Protein AF-A0A3M8B7M3-F1 (afdb_monomer_lite)

pLDDT: mean 75.02, std 8.55, range [47.16, 86.25]

Radius of gyration: 13.09 Å; chains: 1; bounding box: 29×24×40 Å

Organism: NCBI:txid1655277

Structure (mmCIF, N/CA/C/O backbone):
data_AF-A0A3M8B7M3-F1
#
_entry.id   AF-A0A3M8B7M3-F1
#
loop_
_atom_site.group_PDB
_atom_site.id
_atom_site.type_symbol
_atom_site.label_atom_id
_atom_site.label_alt_id
_atom_site.label_comp_id
_atom_site.label_asym_id
_atom_site.label_entity_id
_atom_site.label_seq_id
_atom_site.pdbx_PDB_ins_code
_atom_site.Cartn_x
_atom_site.Cartn_y
_atom_site.Cartn_z
_atom_site.occupancy
_atom_site.B_iso_or_equiv
_atom_site.auth_seq_id
_atom_site.auth_comp_id
_atom_site.auth_asym_id
_atom_site.auth_atom_id
_atom_site.pdbx_PDB_model_num
ATOM 1 N N . MET A 1 1 ? -13.348 -0.247 12.620 1.00 60.38 1 MET A N 1
ATOM 2 C CA . MET A 1 1 ? -12.927 -1.015 11.431 1.00 60.38 1 MET A CA 1
ATOM 3 C C . MET A 1 1 ? -13.056 -0.108 10.227 1.00 60.38 1 MET A C 1
ATOM 5 O O . MET A 1 1 ? -14.129 0.460 10.041 1.00 60.38 1 MET A O 1
ATOM 9 N N . ALA A 1 2 ? -11.974 0.093 9.481 1.00 65.88 2 ALA A N 1
ATOM 10 C CA . ALA A 1 2 ? -12.001 0.885 8.260 1.00 65.88 2 ALA A CA 1
ATOM 11 C C . ALA A 1 2 ? -12.048 -0.071 7.064 1.00 65.88 2 ALA A C 1
ATOM 13 O O . ALA A 1 2 ? -11.241 -0.995 6.966 1.00 65.88 2 ALA A O 1
ATOM 14 N N . LYS A 1 3 ? -13.038 0.132 6.194 1.00 69.38 3 LYS A N 1
ATOM 15 C CA . LYS A 1 3 ? -13.180 -0.611 4.944 1.00 69.38 3 LYS A CA 1
ATOM 16 C C . LYS A 1 3 ? -12.633 0.245 3.818 1.00 69.38 3 LYS A C 1
ATOM 18 O O . LYS A 1 3 ? -13.131 1.349 3.605 1.00 69.38 3 LYS A O 1
ATOM 23 N N . TYR A 1 4 ? -11.628 -0.262 3.122 1.00 74.50 4 TYR A N 1
ATOM 24 C CA . TYR A 1 4 ? -11.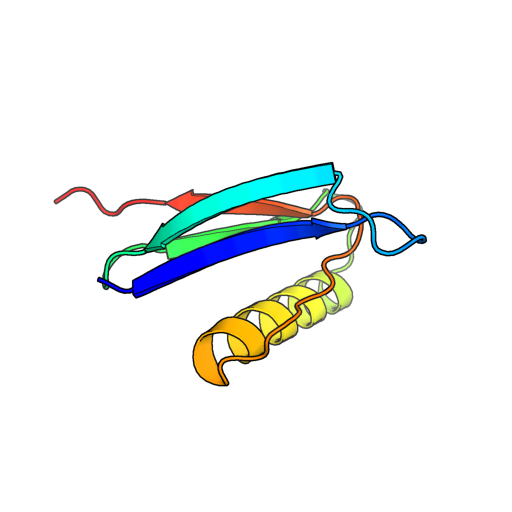047 0.378 1.952 1.00 74.50 4 TYR A CA 1
ATOM 25 C C . TYR A 1 4 ? -11.356 -0.466 0.723 1.00 74.50 4 TYR A C 1
ATOM 27 O O . TYR A 1 4 ? -11.368 -1.692 0.792 1.00 74.50 4 TYR A O 1
ATOM 35 N N . GLN A 1 5 ? -11.600 0.181 -0.408 1.00 75.75 5 GLN A N 1
ATOM 36 C CA . GLN A 1 5 ? -11.705 -0.503 -1.690 1.00 75.75 5 GLN A CA 1
ATOM 37 C C . GLN A 1 5 ? -10.392 -0.288 -2.438 1.00 75.75 5 GLN A C 1
ATOM 39 O O . GLN A 1 5 ? -9.959 0.848 -2.622 1.00 75.75 5 GLN A O 1
ATOM 44 N N . LEU A 1 6 ? -9.729 -1.382 -2.804 1.00 76.44 6 LEU A N 1
ATOM 45 C CA . LEU A 1 6 ? -8.482 -1.374 -3.552 1.00 76.44 6 LEU A CA 1
ATOM 46 C C . LEU A 1 6 ? -8.784 -1.753 -4.999 1.00 76.44 6 LEU A C 1
ATOM 48 O O . LEU A 1 6 ? -9.199 -2.877 -5.280 1.00 76.44 6 LEU A O 1
ATOM 52 N N . GLN A 1 7 ? -8.552 -0.814 -5.911 1.00 76.06 7 GLN A N 1
ATOM 53 C CA . GLN A 1 7 ? -8.763 -1.006 -7.341 1.00 76.06 7 GLN A CA 1
ATOM 54 C C . GLN A 1 7 ? -7.444 -0.842 -8.090 1.00 76.06 7 GLN A C 1
ATOM 56 O O . GLN A 1 7 ? -6.716 0.126 -7.882 1.00 76.06 7 GLN A O 1
ATOM 61 N N . THR A 1 8 ? -7.136 -1.789 -8.971 1.00 76.50 8 THR A N 1
ATOM 62 C CA . THR A 1 8 ? -6.046 -1.678 -9.945 1.00 76.50 8 THR A CA 1
ATOM 63 C C . THR A 1 8 ? -6.649 -1.319 -11.289 1.00 76.50 8 THR A C 1
ATOM 65 O O . THR A 1 8 ? -7.462 -2.081 -11.810 1.00 76.50 8 THR A O 1
ATOM 68 N N . VAL A 1 9 ? -6.250 -0.178 -11.846 1.00 75.56 9 VAL A N 1
ATOM 69 C CA . VAL A 1 9 ? -6.712 0.306 -13.153 1.00 75.56 9 VAL A CA 1
ATOM 70 C C . VAL A 1 9 ? -5.600 0.215 -14.199 1.00 75.56 9 VAL A C 1
ATOM 72 O O . VAL A 1 9 ? -4.423 0.342 -13.859 1.00 75.56 9 VAL A O 1
ATOM 75 N N . ASN A 1 10 ? -5.955 -0.022 -15.463 1.00 80.12 10 ASN A N 1
ATOM 76 C CA . ASN A 1 10 ? -5.018 0.066 -16.588 1.00 80.12 10 ASN A CA 1
ATOM 77 C C . 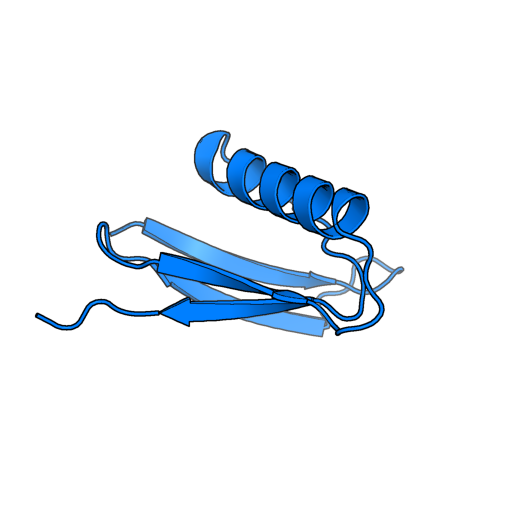ASN A 1 10 ? -4.822 1.527 -17.047 1.00 80.12 10 ASN A C 1
ATOM 79 O O . ASN A 1 10 ? -5.448 2.452 -16.529 1.00 80.12 10 ASN A O 1
ATOM 83 N N . GLU A 1 11 ? -3.979 1.736 -18.062 1.00 78.00 11 GLU A N 1
ATOM 84 C CA . GLU A 1 11 ? -3.725 3.062 -18.656 1.00 78.00 11 GLU A CA 1
ATOM 85 C C . GLU A 1 11 ? -4.970 3.701 -19.302 1.00 78.00 11 GLU A C 1
ATOM 87 O O . GLU A 1 11 ? -5.013 4.917 -19.476 1.00 78.00 11 GLU A O 1
ATOM 92 N N . ASN A 1 12 ? -6.006 2.910 -19.605 1.00 84.56 12 ASN A N 1
ATOM 93 C CA . ASN A 1 12 ? -7.293 3.392 -20.113 1.00 84.56 12 ASN A CA 1
ATOM 94 C C . ASN A 1 12 ? -8.273 3.771 -18.983 1.00 84.56 12 ASN A C 1
ATOM 96 O O . ASN A 1 12 ? -9.393 4.196 -19.264 1.00 84.56 12 ASN A O 1
ATOM 100 N N . GLY A 1 13 ? -7.881 3.605 -17.713 1.00 78.12 13 GLY A N 1
ATOM 101 C CA . GLY A 1 13 ? -8.734 3.830 -16.543 1.00 78.12 13 GLY A CA 1
ATOM 102 C C . GLY A 1 13 ? -9.724 2.696 -16.253 1.00 78.12 13 GLY A C 1
ATOM 103 O O . GLY A 1 13 ? -10.607 2.856 -15.413 1.00 78.12 13 GLY A O 1
ATOM 104 N N . GLU A 1 14 ? -9.600 1.551 -16.924 1.00 82.56 14 GLU A N 1
ATOM 105 C CA . GLU A 1 14 ? -10.457 0.388 -16.697 1.00 82.56 14 GLU A CA 1
ATOM 106 C C . GLU A 1 14 ? -9.965 -0.398 -15.482 1.00 82.56 14 GLU A C 1
ATOM 108 O O . GLU A 1 14 ? -8.775 -0.696 -15.367 1.00 82.56 14 GLU A O 1
ATOM 113 N N . VAL A 1 15 ? -10.882 -0.770 -14.585 1.00 82.44 15 VAL A N 1
ATOM 114 C CA . VAL A 1 15 ? -10.564 -1.596 -13.414 1.00 82.44 15 VAL A CA 1
ATOM 115 C C . VAL A 1 15 ? -10.250 -3.022 -13.869 1.00 82.44 15 VAL A C 1
ATOM 117 O O . VAL A 1 15 ? -11.109 -3.721 -14.399 1.00 82.44 15 VAL A O 1
ATOM 120 N N . ILE A 1 16 ? -9.012 -3.454 -13.640 1.00 85.69 16 ILE A N 1
ATOM 121 C CA . ILE A 1 16 ? -8.525 -4.809 -13.919 1.00 85.69 16 ILE A CA 1
ATOM 122 C C . ILE A 1 16 ? -8.774 -5.724 -12.715 1.00 85.69 16 ILE A C 1
ATOM 124 O O . ILE A 1 16 ? -9.155 -6.881 -12.875 1.00 85.69 16 ILE A O 1
ATOM 128 N N . ILE A 1 17 ? -8.528 -5.212 -11.504 1.00 80.19 17 ILE A N 1
ATOM 129 C CA . ILE A 1 17 ? -8.676 -5.944 -10.240 1.00 80.19 17 ILE A CA 1
ATOM 130 C C . ILE A 1 17 ? -9.393 -5.034 -9.245 1.00 80.19 17 ILE A C 1
ATOM 132 O O . ILE A 1 17 ? -8.976 -3.897 -9.041 1.00 80.19 17 ILE A O 1
ATOM 136 N N . ASP A 1 18 ? -10.448 -5.547 -8.619 1.00 81.69 18 ASP A N 1
ATOM 137 C CA . ASP A 1 18 ? -11.180 -4.905 -7.526 1.00 81.69 18 ASP A CA 1
ATOM 138 C C . ASP A 1 18 ? -11.132 -5.818 -6.297 1.00 81.69 18 ASP A C 1
ATOM 140 O O . ASP A 1 18 ? -11.281 -7.039 -6.409 1.00 81.69 18 ASP A O 1
ATOM 144 N N . SER A 1 19 ? -10.834 -5.263 -5.125 1.00 76.38 19 SER A N 1
ATOM 145 C CA . SER A 1 19 ? -10.777 -6.017 -3.873 1.00 76.38 19 SER A CA 1
ATOM 146 C C . SER A 1 19 ? -11.137 -5.145 -2.673 1.00 76.38 19 SER A C 1
ATOM 148 O O . SER A 1 19 ? -10.765 -3.976 -2.600 1.00 76.38 19 SER A O 1
ATOM 150 N N . GLU A 1 20 ? -11.821 -5.726 -1.687 1.00 77.69 20 GLU A N 1
ATOM 151 C CA . GLU A 1 20 ? -12.094 -5.063 -0.409 1.00 77.69 20 GLU A CA 1
ATOM 152 C C . GLU A 1 20 ? -10.917 -5.287 0.554 1.00 77.69 20 GLU A C 1
ATOM 154 O O . GLU A 1 20 ? -10.608 -6.414 0.947 1.00 77.69 20 GLU A O 1
ATOM 159 N N . LEU A 1 21 ? -10.257 -4.199 0.942 1.00 75.31 21 LEU A N 1
ATOM 160 C CA . LEU A 1 21 ? -9.188 -4.175 1.927 1.00 75.31 21 LEU A CA 1
ATOM 161 C C . LEU A 1 21 ? -9.778 -3.810 3.295 1.00 75.31 21 LEU A C 1
ATOM 163 O O . LEU A 1 21 ? -10.094 -2.656 3.588 1.00 75.31 21 LEU A O 1
ATOM 167 N N . ASN A 1 22 ? -9.920 -4.820 4.146 1.00 76.62 22 ASN A N 1
ATOM 168 C CA . ASN A 1 22 ? -10.352 -4.651 5.527 1.00 76.62 22 ASN A CA 1
ATOM 169 C C . ASN A 1 22 ? -9.118 -4.487 6.421 1.00 76.62 22 ASN A C 1
ATOM 171 O O . ASN A 1 22 ? -8.327 -5.423 6.516 1.00 76.62 22 ASN A O 1
ATOM 175 N N . LEU A 1 23 ? -8.970 -3.315 7.049 1.00 74.25 23 LEU A N 1
ATOM 176 C CA . LEU A 1 23 ? -7.896 -3.033 8.005 1.00 74.25 23 LEU A CA 1
ATOM 177 C C . LEU A 1 23 ? -8.476 -2.815 9.408 1.00 74.25 23 LEU A C 1
ATOM 179 O O . LEU A 1 23 ? -9.326 -1.938 9.639 1.00 74.25 23 LEU A O 1
ATOM 183 N N . GLU A 1 24 ? -8.009 -3.621 10.352 1.00 80.56 24 GLU A N 1
ATOM 184 C CA . GLU A 1 24 ? -8.223 -3.432 11.782 1.00 80.56 24 GLU A CA 1
ATOM 185 C C . GLU A 1 24 ? -7.198 -2.441 12.365 1.00 80.56 24 GLU A C 1
ATOM 187 O O . GLU A 1 24 ? -6.141 -2.231 11.774 1.00 80.56 24 GLU A O 1
ATOM 192 N N . PRO A 1 25 ? -7.476 -1.794 13.516 1.00 73.38 25 PRO A N 1
ATOM 193 C CA . PRO A 1 25 ? -6.584 -0.776 14.088 1.00 73.38 25 PRO A CA 1
ATOM 194 C C . PRO A 1 25 ? -5.151 -1.251 14.372 1.00 73.38 25 PRO A C 1
ATOM 196 O O . PRO A 1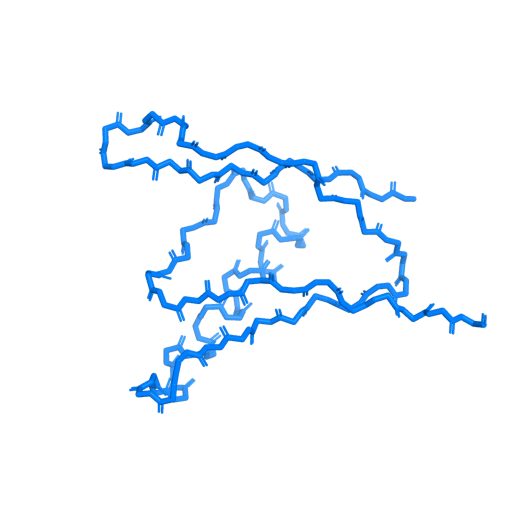 25 ? -4.245 -0.428 14.426 1.00 73.38 25 PRO A O 1
ATOM 199 N N . ASN A 1 26 ? -4.961 -2.561 14.546 1.00 80.56 26 ASN A N 1
ATOM 200 C CA . ASN A 1 26 ? -3.666 -3.183 14.823 1.00 80.56 26 ASN A CA 1
ATOM 201 C C . ASN A 1 26 ? -3.062 -3.864 13.583 1.00 80.56 26 ASN A C 1
ATOM 203 O O . ASN A 1 26 ? -1.990 -4.461 13.673 1.00 80.56 26 ASN A O 1
ATOM 207 N N . ASP A 1 27 ? -3.728 -3.804 12.428 1.00 80.88 27 ASP A N 1
ATOM 208 C CA . ASP A 1 27 ? -3.182 -4.373 11.202 1.00 80.88 27 ASP A CA 1
ATOM 209 C C . ASP A 1 27 ? -2.008 -3.532 10.704 1.00 80.88 27 ASP A C 1
ATOM 211 O O . ASP A 1 27 ? -2.037 -2.301 10.699 1.00 80.88 27 ASP A O 1
ATOM 215 N N . THR A 1 28 ? -0.967 -4.213 10.233 1.00 79.19 28 THR A N 1
ATOM 216 C CA . THR A 1 28 ? 0.188 -3.567 9.612 1.00 79.19 28 THR A CA 1
ATOM 217 C C . THR A 1 28 ? 0.133 -3.765 8.105 1.00 79.19 28 THR A C 1
ATOM 219 O O . THR A 1 28 ? 0.179 -4.893 7.608 1.00 79.19 28 THR A O 1
ATOM 222 N N . LEU A 1 29 ? 0.080 -2.666 7.354 1.00 79.56 29 LEU A N 1
ATOM 223 C CA . LEU A 1 29 ? 0.224 -2.701 5.904 1.00 79.56 29 LEU A CA 1
ATOM 224 C C . LEU A 1 29 ? 1.712 -2.719 5.539 1.00 79.56 29 LEU A C 1
ATOM 226 O O . LEU A 1 29 ? 2.461 -1.799 5.860 1.00 79.56 29 LEU A O 1
ATOM 230 N N . VAL A 1 30 ? 2.140 -3.772 4.854 1.00 82.06 30 VAL A N 1
ATOM 231 C CA . VAL A 1 30 ? 3.520 -3.974 4.422 1.00 82.06 30 VAL A CA 1
ATOM 232 C C . VAL A 1 30 ? 3.608 -3.826 2.912 1.00 82.06 30 VAL A C 1
ATOM 234 O O . VAL A 1 30 ? 2.970 -4.559 2.156 1.00 82.06 30 VAL A O 1
ATOM 237 N N . LEU A 1 31 ? 4.454 -2.896 2.476 1.00 79.38 31 LEU A N 1
ATOM 238 C CA . LEU A 1 31 ? 4.858 -2.750 1.084 1.00 79.38 31 LEU A CA 1
ATOM 239 C C . LEU A 1 31 ? 6.097 -3.610 0.848 1.00 79.38 31 LEU A C 1
ATOM 241 O O . LEU A 1 31 ? 7.178 -3.319 1.358 1.00 79.38 31 LEU A O 1
ATOM 245 N N . GLN A 1 32 ? 5.938 -4.680 0.080 1.00 79.75 32 GLN A N 1
ATOM 246 C CA . GLN A 1 32 ? 7.045 -5.500 -0.375 1.00 79.75 32 GLN A CA 1
ATOM 247 C C . GLN A 1 32 ? 7.455 -5.051 -1.775 1.00 79.75 32 GLN A C 1
ATOM 249 O O . GLN A 1 32 ? 6.705 -5.199 -2.736 1.00 79.75 32 GLN A O 1
ATOM 254 N N . ILE A 1 33 ? 8.663 -4.516 -1.877 1.00 78.06 33 ILE A N 1
ATOM 255 C CA . ILE A 1 33 ? 9.251 -4.041 -3.127 1.00 78.06 33 ILE A CA 1
ATOM 256 C C . ILE A 1 33 ? 10.215 -5.075 -3.711 1.00 78.06 33 ILE A C 1
ATOM 258 O O . ILE A 1 33 ? 10.840 -5.838 -2.967 1.00 78.06 33 ILE A O 1
ATOM 262 N N . ASP A 1 34 ? 10.357 -5.085 -5.034 1.00 79.44 34 ASP A N 1
ATOM 263 C CA . ASP A 1 34 ? 11.386 -5.882 -5.700 1.00 79.44 34 ASP A CA 1
ATOM 264 C C . ASP A 1 34 ? 12.805 -5.438 -5.314 1.00 79.44 34 ASP A C 1
ATOM 266 O O . ASP A 1 34 ? 13.079 -4.266 -5.044 1.00 79.44 34 ASP A O 1
ATOM 270 N N . LYS A 1 35 ? 13.736 -6.400 -5.306 1.00 72.31 35 LYS A N 1
ATOM 271 C CA . LYS A 1 35 ? 15.113 -6.228 -4.802 1.00 72.31 35 LYS A CA 1
ATOM 272 C C . LYS A 1 35 ? 15.937 -5.192 -5.583 1.00 72.31 35 LYS A C 1
ATOM 274 O O . LYS A 1 35 ? 16.946 -4.711 -5.079 1.00 72.31 35 LYS A O 1
ATOM 279 N N . GLU A 1 36 ? 15.520 -4.864 -6.803 1.00 79.06 36 GLU A N 1
ATOM 280 C CA . GLU A 1 36 ? 16.176 -3.891 -7.686 1.00 79.06 36 GLU A CA 1
ATOM 281 C C . GLU A 1 36 ? 15.705 -2.444 -7.446 1.00 79.06 36 GLU A C 1
ATOM 283 O O . GLU A 1 36 ? 16.224 -1.503 -8.047 1.00 79.06 36 GLU A O 1
ATOM 288 N N . MET A 1 37 ? 14.724 -2.238 -6.563 1.00 81.81 37 MET A N 1
ATOM 289 C CA . MET A 1 37 ? 14.190 -0.916 -6.262 1.00 81.81 37 MET A CA 1
ATOM 290 C C . MET A 1 37 ? 15.105 -0.147 -5.304 1.00 81.81 37 MET A C 1
ATOM 292 O O . MET A 1 37 ? 15.522 -0.651 -4.262 1.00 81.81 37 MET A O 1
ATOM 296 N N . THR A 1 38 ? 15.405 1.107 -5.643 1.00 86.19 38 THR A N 1
ATOM 297 C CA . THR A 1 38 ? 16.208 1.978 -4.779 1.00 86.19 38 THR A CA 1
ATOM 298 C C . THR A 1 38 ? 15.434 2.372 -3.522 1.00 86.19 38 THR A C 1
ATOM 300 O O . THR A 1 38 ? 14.210 2.512 -3.546 1.00 86.19 38 THR A O 1
ATOM 303 N N . PHE A 1 39 ? 16.157 2.618 -2.426 1.00 85.75 39 PHE A N 1
ATOM 304 C CA . PHE A 1 39 ? 15.562 3.077 -1.167 1.00 85.75 39 PHE A CA 1
ATOM 305 C C . PHE A 1 39 ? 14.727 4.354 -1.343 1.00 85.75 39 PHE A C 1
ATOM 307 O O . PHE A 1 39 ? 13.632 4.447 -0.800 1.00 85.75 39 PHE A O 1
ATOM 314 N N . GLU A 1 40 ? 15.201 5.319 -2.136 1.00 86.19 40 GLU A N 1
ATOM 315 C CA . GLU A 1 40 ? 14.463 6.565 -2.388 1.00 86.19 40 GLU A CA 1
ATOM 316 C C . GLU A 1 40 ? 13.114 6.315 -3.070 1.00 86.19 40 GLU A C 1
ATOM 318 O O . GLU A 1 40 ? 12.105 6.896 -2.670 1.00 86.19 40 GLU A O 1
ATOM 323 N N . ARG A 1 41 ? 13.065 5.402 -4.050 1.00 83.06 41 ARG A N 1
ATOM 324 C CA . ARG A 1 41 ? 11.804 4.990 -4.681 1.00 83.06 41 ARG A CA 1
ATOM 325 C C . ARG A 1 41 ? 10.900 4.256 -3.698 1.00 83.06 41 ARG A C 1
ATOM 327 O O . ARG A 1 41 ? 9.712 4.557 -3.641 1.00 83.06 41 ARG A O 1
ATOM 334 N N . ALA A 1 42 ? 11.461 3.349 -2.900 1.00 85.00 42 ALA A N 1
ATOM 335 C CA . ALA A 1 42 ? 10.723 2.624 -1.868 1.00 85.00 42 ALA A CA 1
ATOM 336 C C . ALA A 1 42 ? 10.061 3.585 -0.869 1.00 85.00 42 ALA A C 1
ATOM 338 O O . ALA A 1 42 ? 8.875 3.459 -0.564 1.00 85.00 42 ALA A O 1
ATOM 339 N N . LYS A 1 43 ? 10.821 4.587 -0.411 1.00 86.25 43 LYS A N 1
ATOM 340 C CA . LYS A 1 43 ? 10.347 5.625 0.502 1.00 86.25 43 LYS A CA 1
ATOM 341 C C . LYS A 1 43 ? 9.250 6.475 -0.135 1.00 86.25 43 LYS A C 1
ATOM 343 O O . LYS A 1 43 ? 8.227 6.692 0.499 1.00 86.25 43 LYS A O 1
ATOM 348 N N . ALA A 1 44 ? 9.424 6.905 -1.384 1.00 84.56 44 ALA A N 1
ATOM 349 C CA . ALA A 1 44 ? 8.409 7.692 -2.084 1.00 84.56 44 ALA A CA 1
ATOM 350 C C . ALA A 1 44 ? 7.066 6.946 -2.192 1.00 84.56 44 ALA A C 1
ATOM 352 O O . ALA A 1 44 ? 6.011 7.537 -1.986 1.00 84.56 44 ALA A O 1
ATOM 353 N N . ILE A 1 45 ? 7.097 5.638 -2.462 1.00 83.19 45 ILE A N 1
ATOM 354 C CA . ILE A 1 45 ? 5.888 4.804 -2.521 1.00 83.19 45 ILE A CA 1
ATOM 355 C C . ILE A 1 45 ? 5.252 4.663 -1.135 1.00 83.19 45 ILE A C 1
ATOM 357 O O . ILE A 1 45 ? 4.033 4.751 -1.012 1.00 83.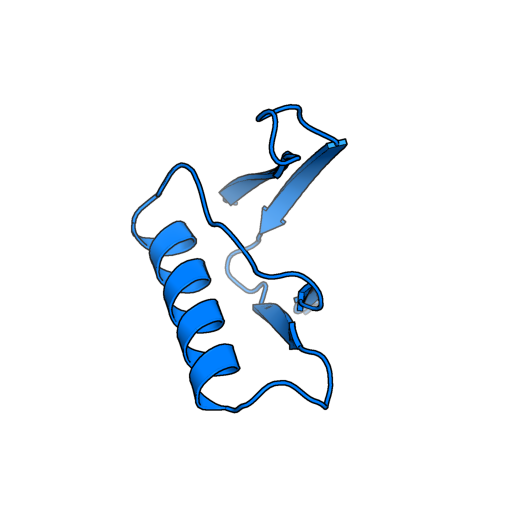19 45 ILE A O 1
ATOM 361 N N . HIS A 1 46 ? 6.064 4.465 -0.094 1.00 85.31 46 HIS A N 1
ATOM 362 C CA . HIS A 1 46 ? 5.575 4.407 1.281 1.00 85.31 46 HIS A CA 1
ATOM 363 C C . HIS A 1 46 ? 4.865 5.702 1.687 1.00 85.31 46 HIS A C 1
ATOM 365 O O . HIS A 1 46 ? 3.743 5.646 2.186 1.00 85.31 46 HIS A O 1
ATOM 371 N N . ASP A 1 47 ? 5.479 6.851 1.405 1.00 84.88 47 ASP A N 1
ATOM 372 C CA . ASP A 1 47 ? 4.906 8.163 1.701 1.00 84.88 47 ASP A CA 1
ATOM 373 C C . ASP A 1 47 ? 3.572 8.357 0.949 1.00 84.88 47 ASP A C 1
ATOM 375 O O . ASP A 1 47 ? 2.583 8.751 1.562 1.00 84.88 47 ASP A O 1
ATOM 379 N N . LEU A 1 48 ? 3.491 7.972 -0.335 1.00 81.81 48 LEU A N 1
ATOM 380 C CA . LEU A 1 48 ? 2.249 8.027 -1.125 1.00 81.81 48 LEU A CA 1
ATOM 381 C C . LEU A 1 48 ? 1.125 7.162 -0.541 1.00 81.81 48 LEU A C 1
ATOM 383 O O . LEU A 1 48 ? -0.029 7.592 -0.488 1.00 81.81 48 LEU A O 1
ATOM 387 N N . VAL A 1 49 ? 1.444 5.936 -0.118 1.00 81.56 49 VAL A N 1
ATOM 388 C CA . VAL A 1 49 ? 0.456 5.030 0.482 1.00 81.56 49 VAL A CA 1
ATOM 389 C C . VAL A 1 49 ? -0.014 5.568 1.833 1.00 81.56 49 VAL A C 1
ATOM 391 O O . VAL A 1 49 ? -1.217 5.578 2.094 1.00 81.56 49 VAL A O 1
ATOM 394 N N . ASN A 1 50 ? 0.907 6.069 2.661 1.00 82.25 50 ASN A N 1
ATOM 395 C CA . ASN A 1 50 ? 0.571 6.673 3.947 1.00 82.25 50 ASN A CA 1
ATOM 396 C C . ASN A 1 50 ? -0.321 7.910 3.773 1.00 82.25 50 ASN A C 1
ATOM 398 O O . ASN A 1 50 ? -1.368 8.014 4.408 1.00 82.25 50 ASN A O 1
ATOM 402 N N . GLU A 1 51 ? 0.028 8.811 2.851 1.00 80.75 51 GLU A N 1
ATOM 403 C CA . GLU A 1 51 ? -0.795 9.983 2.553 1.00 80.75 51 GLU A CA 1
ATOM 404 C C . GLU A 1 51 ? -2.186 9.600 2.046 1.00 80.75 51 GLU A C 1
ATOM 406 O O . GLU A 1 51 ? -3.167 10.231 2.436 1.00 80.75 51 GLU A O 1
ATOM 411 N N . GLY A 1 52 ? -2.305 8.565 1.213 1.00 77.12 52 GLY A N 1
ATOM 412 C CA . GLY A 1 52 ? -3.605 8.108 0.734 1.00 77.12 52 GLY A CA 1
ATOM 413 C C . GLY A 1 52 ? -4.501 7.554 1.843 1.00 77.12 52 GLY A C 1
ATOM 414 O O . GLY A 1 52 ? -5.696 7.859 1.865 1.00 77.12 52 GLY A O 1
ATOM 415 N N . LEU A 1 53 ? -3.921 6.820 2.799 1.00 75.75 53 LEU A N 1
ATOM 416 C CA . LEU A 1 53 ? -4.635 6.290 3.965 1.00 75.75 53 LEU A CA 1
ATOM 417 C C . LEU A 1 53 ? -5.010 7.391 4.972 1.00 75.75 53 LEU A C 1
ATOM 419 O O . LEU A 1 53 ? -6.144 7.410 5.450 1.00 75.75 53 LEU A O 1
ATOM 423 N N . GLU A 1 54 ? -4.107 8.333 5.270 1.00 73.75 54 GLU A N 1
ATOM 424 C CA . GLU A 1 54 ? -4.354 9.409 6.245 1.00 73.75 54 GLU A CA 1
ATOM 425 C C . GLU A 1 54 ? -5.248 10.525 5.690 1.00 73.75 54 GLU A C 1
ATOM 427 O O . GLU A 1 54 ? -6.176 10.983 6.361 1.00 73.75 54 GLU A O 1
ATOM 432 N N . LYS A 1 55 ? -4.994 10.977 4.457 1.00 66.81 55 LYS A N 1
ATOM 433 C CA . LYS A 1 55 ? -5.687 12.130 3.857 1.00 66.81 55 LYS A CA 1
ATOM 434 C C . LYS A 1 55 ? -6.952 11.744 3.088 1.00 66.81 55 LYS A C 1
ATOM 436 O O . LYS A 1 55 ? -7.586 12.629 2.516 1.00 66.81 55 LYS A O 1
ATOM 441 N N . LYS A 1 56 ? -7.343 10.460 3.088 1.00 64.38 56 LYS A N 1
ATOM 442 C CA . LYS A 1 56 ? -8.484 9.917 2.320 1.00 64.38 56 LYS A CA 1
ATOM 443 C C . LYS A 1 56 ? -8.414 10.303 0.840 1.00 64.38 56 LYS A C 1
ATOM 445 O O . LYS A 1 56 ? -9.394 10.764 0.254 1.00 64.38 56 LYS A O 1
ATOM 450 N N . VAL A 1 57 ? -7.232 10.173 0.246 1.00 60.09 57 VAL A N 1
ATOM 451 C CA . VAL A 1 57 ? -7.057 10.456 -1.180 1.00 60.09 57 VAL A CA 1
ATOM 452 C C . VAL A 1 57 ? -7.710 9.323 -1.970 1.00 60.09 57 VAL A C 1
ATOM 454 O O . VAL A 1 57 ? -7.473 8.153 -1.689 1.00 60.09 57 VAL A O 1
ATOM 457 N N . ASN A 1 58 ? -8.536 9.665 -2.960 1.00 57.25 58 ASN A N 1
ATOM 458 C CA . ASN A 1 58 ? -9.351 8.689 -3.697 1.00 57.25 58 ASN A CA 1
ATOM 459 C C . ASN A 1 58 ? -8.549 7.795 -4.665 1.00 57.25 58 ASN A C 1
ATOM 461 O O . ASN A 1 58 ? -9.117 6.874 -5.243 1.00 57.25 58 ASN A O 1
ATOM 465 N N . LEU A 1 59 ? -7.260 8.079 -4.888 1.00 60.44 59 LEU A N 1
ATOM 466 C CA . LEU A 1 59 ? -6.417 7.346 -5.831 1.00 60.44 59 LEU A CA 1
ATOM 467 C C . LEU A 1 59 ? -4.955 7.360 -5.373 1.00 60.44 59 LEU A C 1
ATOM 469 O O . LEU A 1 59 ? -4.384 8.427 -5.155 1.00 60.44 59 LEU A O 1
ATOM 473 N N . ILE A 1 60 ? -4.341 6.179 -5.288 1.00 65.50 60 ILE A N 1
ATOM 474 C CA . ILE A 1 60 ? -2.904 6.007 -5.046 1.00 65.50 60 ILE A CA 1
ATOM 475 C C . ILE A 1 60 ? -2.346 5.219 -6.226 1.00 65.50 60 ILE A C 1
ATOM 477 O O . ILE A 1 60 ? -2.757 4.089 -6.473 1.00 65.50 60 ILE A O 1
ATOM 481 N N . THR A 1 61 ? -1.417 5.818 -6.969 1.00 65.19 61 THR A N 1
ATOM 482 C CA . THR A 1 61 ? -0.741 5.124 -8.070 1.00 65.19 61 THR A CA 1
ATOM 483 C C . THR A 1 61 ? 0.518 4.469 -7.531 1.00 65.19 61 THR A C 1
ATOM 485 O O . THR A 1 61 ? 1.474 5.153 -7.165 1.00 65.19 61 THR A O 1
ATOM 488 N N . VAL A 1 62 ? 0.512 3.141 -7.468 1.00 68.62 62 VAL A N 1
ATOM 489 C CA . VAL A 1 62 ? 1.671 2.361 -7.038 1.00 68.62 62 VAL A CA 1
ATOM 490 C C . VAL A 1 62 ? 2.410 1.856 -8.286 1.00 68.62 62 VAL A C 1
ATOM 492 O O . VAL A 1 62 ? 1.768 1.297 -9.175 1.00 68.62 62 VAL A O 1
ATOM 495 N N . PRO A 1 63 ? 3.736 2.052 -8.395 1.00 67.31 63 PRO A N 1
ATOM 496 C CA . PRO A 1 63 ? 4.513 1.555 -9.528 1.00 67.31 63 PRO A CA 1
ATOM 497 C C . PRO A 1 63 ? 4.463 0.026 -9.643 1.00 67.31 63 PRO A C 1
ATOM 499 O O . PRO A 1 63 ? 4.314 -0.679 -8.644 1.00 67.31 63 PRO A O 1
ATOM 502 N N . ALA A 1 64 ? 4.660 -0.492 -10.858 1.00 65.62 64 ALA A N 1
ATOM 503 C CA . ALA A 1 64 ? 4.820 -1.928 -11.082 1.00 65.62 64 ALA A CA 1
ATOM 504 C C . ALA A 1 64 ? 5.982 -2.507 -10.242 1.00 65.62 64 ALA A C 1
ATOM 506 O O . ALA A 1 64 ? 6.997 -1.837 -10.042 1.00 65.62 64 ALA A O 1
ATOM 507 N N . GLY A 1 65 ? 5.833 -3.749 -9.762 1.00 66.31 65 GLY A N 1
ATOM 508 C CA . GLY A 1 65 ? 6.835 -4.428 -8.918 1.00 66.31 65 GLY A CA 1
ATOM 509 C C . GLY A 1 65 ? 6.692 -4.177 -7.409 1.00 66.31 65 GLY A C 1
ATOM 510 O O . GLY A 1 65 ? 7.588 -4.484 -6.620 1.00 66.31 65 GLY A O 1
ATOM 511 N N . VAL A 1 66 ? 5.566 -3.599 -6.980 1.00 66.56 66 VAL A N 1
ATOM 512 C CA . VAL A 1 66 ? 5.231 -3.420 -5.563 1.00 66.56 66 VAL A CA 1
ATOM 513 C C . VAL A 1 66 ? 4.087 -4.353 -5.198 1.00 66.56 66 VAL A C 1
ATOM 515 O O . VAL A 1 66 ? 3.009 -4.300 -5.785 1.00 66.56 66 VAL A O 1
ATOM 518 N N . ASN A 1 67 ? 4.305 -5.182 -4.186 1.00 68.06 67 ASN A N 1
ATOM 519 C CA . ASN A 1 67 ? 3.286 -6.040 -3.607 1.00 68.06 67 ASN A CA 1
ATOM 520 C C . ASN A 1 67 ? 2.802 -5.432 -2.289 1.00 68.06 67 ASN A C 1
ATOM 522 O O . ASN A 1 67 ? 3.604 -5.180 -1.389 1.00 68.06 67 ASN A O 1
ATOM 526 N N . LEU A 1 68 ? 1.491 -5.240 -2.147 1.00 69.06 68 LEU A N 1
ATOM 527 C CA . LEU A 1 68 ? 0.887 -4.908 -0.859 1.00 69.06 68 LEU A CA 1
ATOM 528 C C . LEU A 1 68 ? 0.499 -6.182 -0.116 1.00 69.06 68 LEU A C 1
ATOM 530 O O . LEU A 1 68 ? -0.155 -7.068 -0.664 1.00 69.06 68 LEU A O 1
ATOM 534 N N . LYS A 1 69 ? 0.889 -6.260 1.154 1.00 69.81 69 LYS A N 1
ATOM 535 C CA . LYS A 1 69 ? 0.510 -7.331 2.073 1.00 69.81 69 LYS A CA 1
ATOM 536 C C . LYS A 1 69 ? -0.046 -6.728 3.350 1.00 69.81 69 LYS A C 1
ATOM 538 O O . LYS A 1 69 ? 0.507 -5.769 3.871 1.00 69.81 69 LYS A O 1
ATOM 543 N N . VAL A 1 70 ? -1.111 -7.317 3.877 1.00 70.38 70 VAL A N 1
ATOM 544 C CA . VAL A 1 70 ? -1.603 -6.996 5.219 1.00 70.38 70 VAL A CA 1
ATOM 545 C C . VAL A 1 70 ? -1.073 -8.056 6.170 1.00 70.38 70 VAL A C 1
ATOM 547 O O . VAL A 1 70 ? -1.367 -9.240 6.003 1.00 70.38 70 VAL A O 1
ATOM 550 N N . LEU A 1 71 ? -0.275 -7.641 7.149 1.00 72.62 71 LEU A N 1
ATOM 551 C CA . LEU A 1 71 ? 0.068 -8.469 8.295 1.00 72.62 71 LEU A CA 1
ATOM 552 C C . LEU A 1 71 ? -0.951 -8.196 9.392 1.00 72.62 71 LEU A C 1
ATOM 554 O O . LEU A 1 71 ? -0.970 -7.115 9.981 1.00 72.62 71 LEU A O 1
ATOM 558 N 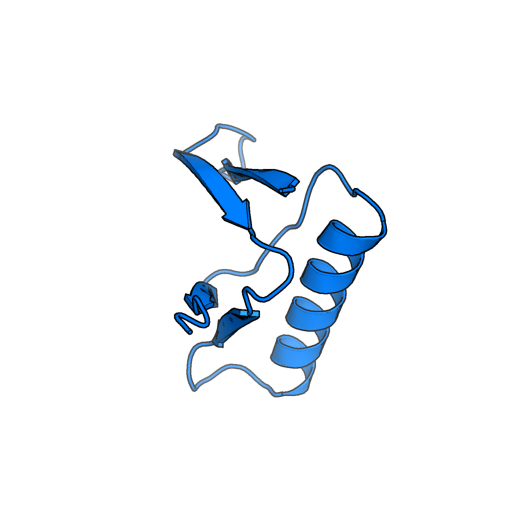N . LYS A 1 72 ? -1.787 -9.198 9.652 1.00 71.56 72 LYS A N 1
ATOM 559 C CA . LYS A 1 72 ? -2.688 -9.184 10.796 1.00 71.56 72 LYS A CA 1
ATOM 560 C C . LYS A 1 72 ? -1.893 -9.499 12.049 1.00 71.56 72 LYS A C 1
ATOM 562 O O . LYS A 1 72 ? -1.225 -10.534 12.102 1.00 71.56 72 LYS A O 1
ATOM 567 N N . ILE A 1 73 ? -1.971 -8.629 13.047 1.00 57.56 73 ILE A N 1
ATOM 568 C CA . I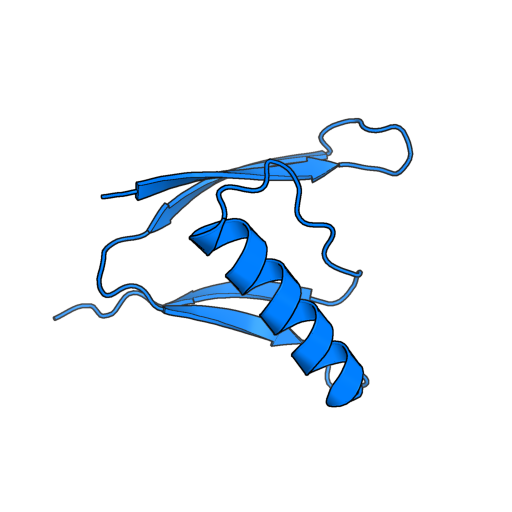LE A 1 73 ? -1.507 -8.972 14.388 1.00 57.56 73 ILE A CA 1
ATOM 569 C C . ILE A 1 73 ? -2.633 -9.793 15.017 1.00 57.56 73 ILE A C 1
ATOM 571 O O . ILE A 1 73 ? -3.587 -9.246 15.557 1.00 57.56 73 ILE A O 1
ATOM 575 N N . THR A 1 74 ? -2.569 -11.115 14.867 1.00 52.69 74 THR A N 1
ATOM 576 C CA . THR A 1 74 ? -3.388 -12.022 15.677 1.00 52.69 74 THR A CA 1
ATOM 577 C C . THR A 1 74 ? -2.825 -12.025 17.093 1.00 52.69 74 THR A C 1
ATOM 579 O O . THR A 1 74 ? -1.707 -12.507 17.289 1.00 52.69 74 THR A O 1
ATOM 582 N N . GLU A 1 75 ? -3.576 -11.448 18.035 1.00 47.16 75 GLU A N 1
ATOM 583 C CA . GLU A 1 75 ? -3.411 -11.692 19.477 1.00 47.16 75 GLU A CA 1
ATOM 584 C C . GLU A 1 75 ? -3.680 -13.160 19.836 1.00 47.16 75 GLU A C 1
ATOM 586 O O . GLU A 1 75 ? -4.570 -13.781 19.202 1.00 47.16 75 GLU A O 1
#

Sequence (75 aa):
MAKYQLQTVNENGEVIIDSELNLEPNDTLVLQIDKEMTFERAKAIHDLVNEGLEKKVNLITVPAGVNLKVLKITE

Foldseek 3Di:
DDKDWDFDADPVRHTPDIDIDDDDPQKDKDKDADPPDDPVLVVVLVVQVVCCVPVVPPDGDDDPRIDIDIDDPDD

Secondary structure (DSSP, 8-state):
-EEEEEEEE-TTS-EEEEEEEEE-TT-EEEEEE-TTS-HHHHHHHHHHHHHHHHHT-S---PPTTEEEEEE----